Protein AF-Q2XT40-F1 (afdb_monomer)

Mean predicted aligned error: 4.88 Å

Sequence (80 aa):
CEECKLKENNIFSNPGAPVYQCMGCCFSRAYPTPLRSKKTMLVPKNITSEATCCVAKEVKRVLVNDVKLVNHTDCTAPPE

Solvent-accessible surface area (backbone atoms only — not comparable to full-atom values): 4867 Å² total; per-residue (Å²): 131,56,66,50,33,76,39,78,36,85,84,74,36,46,96,96,49,79,31,28,38,46,46,54,43,52,66,68,54,72,47,74,41,51,72,75,62,36,72,76,40,94,73,70,56,67,63,42,75,52,73,40,55,45,34,64,71,38,72,44,82,45,75,54,96,90,39,83,44,70,29,40,77,38,53,37,59,64,81,131

Foldseek 3Di:
DADWDWDWDPVQDDVVRTAIDTDDAWDKDKDADDPVRQVPDPDGDGMDIDGWDKHAPDWDWDQGPNDTDIRGDTIDRPDD

Secondary structure (DSSP, 8-state):
--BSEEEE-TTT-BTTB--EEEESB--EEEEEPPHHHHHT-SS--SEEEEE---EEEEEEEEEETTEEEEEEEEEEPPP-

pLDDT: mean 91.95, std 8.19, range [47.81, 98.25]

Nearest PDB structures (foldseek):
  7utz-assembly1_A  TM=9.708E-01  e=1.469E-09  Homo sapiens
  4ay9-assembly1_D  TM=9.938E-01  e=4.221E-09  Homo sapiens
  7t9i-assembly1_A  TM=9.560E-01  e=2.422E-09  Homo sapiens
  1fl7-assembly3_A  TM=9.710E-01  e=8.220E-09  Homo sapiens
  1qfw-assembly1_A  TM=9.672E-01  e=2.114E-08  Homo sapiens

Structure (mmCIF, N/CA/C/O backbone):
data_AF-Q2XT40-F1
#
_entry.id   AF-Q2XT40-F1
#
loop_
_atom_site.group_PDB
_atom_site.id
_atom_site.type_symbol
_atom_site.label_atom_id
_atom_site.label_alt_id
_atom_site.label_comp_id
_atom_site.label_asym_id
_atom_site.label_entity_id
_atom_site.label_seq_id
_atom_site.pdbx_PDB_ins_code
_atom_site.Cartn_x
_atom_site.Cartn_y
_atom_site.Cartn_z
_atom_site.occupancy
_atom_site.B_iso_or_equiv
_atom_site.auth_seq_id
_atom_site.auth_comp_id
_atom_site.auth_asym_id
_atom_site.auth_atom_id
_atom_site.pdbx_PDB_model_num
ATOM 1 N N . CYS A 1 1 ? 13.658 -3.904 7.490 1.00 85.25 1 CYS A N 1
ATOM 2 C CA . CYS A 1 1 ? 12.557 -3.644 6.545 1.00 85.25 1 CYS A CA 1
ATOM 3 C C . CYS A 1 1 ? 12.929 -2.410 5.752 1.00 85.25 1 CYS A C 1
ATOM 5 O O . CYS A 1 1 ? 13.254 -1.414 6.382 1.00 85.25 1 CYS A O 1
ATOM 7 N N . GLU A 1 2 ? 12.952 -2.479 4.423 1.00 90.94 2 GLU A N 1
ATOM 8 C CA . GLU A 1 2 ? 13.155 -1.281 3.598 1.00 90.94 2 GLU A CA 1
ATOM 9 C C . GLU A 1 2 ? 11.826 -0.555 3.409 1.00 90.94 2 GLU A C 1
ATOM 11 O O . GLU A 1 2 ? 10.792 -1.206 3.284 1.00 90.94 2 GLU A O 1
ATOM 16 N N . GLU A 1 3 ? 11.852 0.772 3.381 1.00 91.12 3 GLU A N 1
ATOM 17 C CA . GLU A 1 3 ? 10.664 1.599 3.163 1.00 91.12 3 GLU A CA 1
ATOM 18 C C . GLU A 1 3 ? 10.034 1.362 1.778 1.00 91.12 3 GLU A C 1
ATOM 20 O O . GLU A 1 3 ? 10.717 0.959 0.829 1.00 91.12 3 GLU A O 1
ATOM 25 N N . CYS A 1 4 ? 8.721 1.587 1.672 1.00 94.50 4 CYS A N 1
ATOM 26 C CA . CYS A 1 4 ? 7.973 1.516 0.418 1.00 94.50 4 CYS A CA 1
ATOM 27 C C . CYS A 1 4 ? 8.530 2.499 -0.621 1.00 94.50 4 CYS A C 1
ATOM 29 O O . CYS A 1 4 ? 8.443 3.712 -0.449 1.00 94.50 4 CYS A O 1
ATOM 31 N N . LYS A 1 5 ? 9.078 1.971 -1.721 1.00 94.38 5 LYS A N 1
ATOM 32 C CA . LYS A 1 5 ? 9.636 2.768 -2.822 1.00 94.38 5 LYS A CA 1
ATOM 33 C C . LYS A 1 5 ? 9.467 2.072 -4.172 1.00 94.38 5 LYS A C 1
ATOM 35 O O . LYS A 1 5 ? 9.177 0.874 -4.234 1.00 94.38 5 LYS A O 1
ATOM 40 N N . LEU A 1 6 ? 9.677 2.817 -5.259 1.00 95.44 6 LEU A N 1
ATOM 41 C CA . LEU A 1 6 ? 9.781 2.227 -6.593 1.00 95.44 6 LEU A CA 1
ATOM 42 C C . LEU A 1 6 ? 11.016 1.320 -6.662 1.00 95.44 6 LEU A C 1
ATOM 44 O O . LEU A 1 6 ? 12.122 1.722 -6.293 1.00 95.44 6 LEU A O 1
ATOM 48 N N . LYS A 1 7 ? 10.825 0.104 -7.168 1.00 94.94 7 LYS A N 1
ATOM 49 C CA . LYS A 1 7 ? 11.888 -0.832 -7.535 1.00 94.94 7 LYS A CA 1
ATOM 50 C C . LYS A 1 7 ? 11.693 -1.298 -8.966 1.00 94.94 7 LYS A C 1
ATOM 52 O O . LYS A 1 7 ? 10.572 -1.382 -9.454 1.00 94.94 7 LYS A O 1
ATOM 57 N N . GLU A 1 8 ? 12.791 -1.581 -9.646 1.00 93.88 8 GLU A N 1
ATOM 58 C CA . GLU A 1 8 ? 12.752 -2.102 -11.006 1.00 93.88 8 GLU A CA 1
ATOM 59 C C . GLU A 1 8 ? 12.305 -3.571 -11.020 1.00 93.88 8 GLU A C 1
ATOM 61 O O . GLU A 1 8 ? 12.702 -4.365 -10.164 1.00 93.88 8 GLU A O 1
ATOM 66 N N . ASN A 1 9 ? 11.459 -3.932 -11.984 1.00 91.81 9 ASN A N 1
ATOM 67 C CA . ASN A 1 9 ? 11.017 -5.300 -12.190 1.00 91.81 9 ASN A CA 1
ATOM 68 C C . ASN A 1 9 ? 11.950 -6.017 -13.175 1.00 91.81 9 ASN A C 1
ATOM 70 O O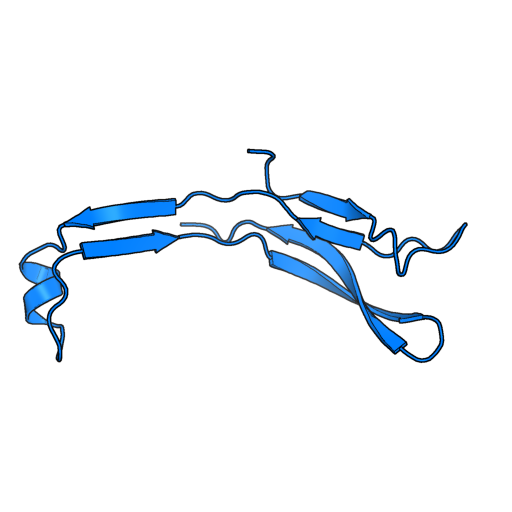 . ASN A 1 9 ? 11.814 -5.887 -14.388 1.00 91.81 9 ASN A O 1
ATOM 74 N N . ASN A 1 10 ? 12.842 -6.853 -12.645 1.00 90.06 10 ASN A N 1
ATOM 75 C CA . ASN A 1 10 ? 13.859 -7.570 -13.425 1.00 90.06 10 ASN A CA 1
ATOM 76 C C . ASN A 1 10 ? 13.308 -8.537 -14.493 1.00 90.06 10 ASN A C 1
ATOM 78 O O . ASN A 1 10 ? 14.081 -9.023 -15.311 1.00 90.06 10 ASN A O 1
ATOM 82 N N . ILE A 1 11 ? 12.011 -8.868 -14.466 1.00 89.06 11 ILE A N 1
ATOM 83 C CA . ILE A 1 11 ? 11.389 -9.796 -15.424 1.00 89.06 11 ILE A CA 1
ATOM 84 C C . ILE A 1 11 ? 10.868 -9.041 -16.649 1.00 89.06 11 ILE A C 1
ATOM 86 O O . ILE A 1 11 ? 10.996 -9.522 -17.771 1.00 89.06 11 ILE A O 1
ATOM 90 N N . PHE A 1 12 ? 10.254 -7.874 -16.435 1.00 89.00 12 PHE A N 1
ATOM 91 C CA . PHE A 1 12 ? 9.592 -7.106 -17.496 1.00 89.00 12 PHE A CA 1
ATOM 92 C C . PHE A 1 12 ? 10.389 -5.881 -17.957 1.00 89.00 12 PHE A C 1
ATOM 94 O O . PHE A 1 12 ? 10.041 -5.282 -18.974 1.00 89.00 12 PHE A O 1
ATOM 101 N N . SER A 1 13 ? 11.440 -5.500 -17.232 1.00 88.31 13 SER A N 1
ATOM 102 C CA . SER A 1 13 ? 12.373 -4.464 -17.665 1.00 88.31 13 SER A CA 1
ATOM 103 C C . SER A 1 13 ? 13.251 -4.943 -18.815 1.00 88.31 13 SER A C 1
ATOM 105 O O . SER A 1 13 ? 13.890 -5.989 -18.729 1.00 88.31 13 SER A O 1
ATOM 107 N N . ASN A 1 14 ? 13.345 -4.122 -19.861 1.00 85.81 14 ASN A N 1
ATOM 108 C CA . ASN A 1 14 ? 14.306 -4.288 -20.950 1.00 85.81 14 ASN A CA 1
ATOM 109 C C . ASN A 1 14 ? 15.331 -3.138 -20.932 1.00 85.81 14 ASN A C 1
ATOM 111 O O . ASN A 1 14 ? 15.008 -2.045 -20.454 1.00 85.81 14 ASN A O 1
ATOM 115 N N . PRO A 1 15 ? 16.541 -3.318 -21.500 1.00 82.94 15 PRO A N 1
ATOM 116 C CA . PRO A 1 15 ? 17.510 -2.232 -21.644 1.00 82.94 15 PRO A CA 1
ATOM 117 C C . PRO A 1 15 ? 16.892 -1.026 -22.374 1.00 82.94 15 PRO A C 1
ATOM 119 O O . PRO A 1 15 ? 16.464 -1.139 -23.520 1.00 82.94 15 PRO A O 1
ATOM 122 N N . GLY A 1 16 ? 16.814 0.125 -21.699 1.00 82.50 16 GLY A N 1
ATOM 123 C CA . GLY A 1 16 ? 16.205 1.356 -22.230 1.00 82.50 16 GLY A CA 1
ATOM 124 C C . GLY A 1 16 ? 14.691 1.501 -22.011 1.00 82.50 16 GLY A C 1
ATOM 125 O O . GLY A 1 16 ? 14.145 2.567 -22.287 1.00 82.50 16 GLY A O 1
ATOM 126 N N . ALA A 1 17 ? 14.016 0.482 -21.473 1.00 85.62 17 ALA A N 1
ATOM 127 C CA . ALA A 1 17 ? 12.594 0.515 -21.132 1.00 85.62 17 ALA A CA 1
ATOM 128 C C . ALA A 1 17 ? 12.334 -0.187 -19.780 1.00 85.62 17 ALA A C 1
ATOM 130 O O . ALA A 1 17 ? 11.810 -1.307 -19.758 1.00 85.62 17 ALA A O 1
ATOM 131 N N . PRO A 1 18 ? 12.711 0.445 -18.649 1.00 90.94 18 PRO A N 1
ATOM 132 C CA . PRO A 1 18 ? 12.491 -0.1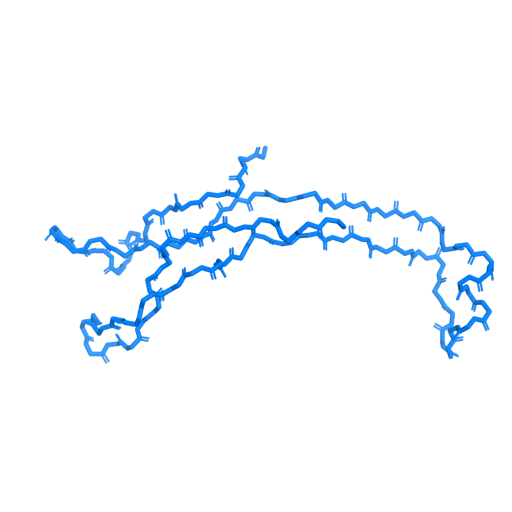28 -17.328 1.00 90.94 18 PRO A CA 1
ATOM 133 C C . PRO A 1 18 ? 11.006 -0.100 -16.941 1.00 90.94 18 PRO A C 1
ATOM 135 O O . PRO A 1 18 ? 10.290 0.885 -17.162 1.00 90.94 18 PRO A O 1
ATOM 138 N N . VAL A 1 19 ? 10.549 -1.187 -16.322 1.00 93.94 19 VAL A N 1
ATOM 139 C CA . VAL A 1 19 ? 9.227 -1.298 -15.701 1.00 93.94 19 VAL A CA 1
ATOM 140 C C . VAL A 1 19 ? 9.419 -1.282 -14.192 1.00 93.94 19 VAL A C 1
ATOM 142 O O . VAL A 1 19 ? 10.151 -2.102 -13.646 1.00 93.94 19 VAL A O 1
ATOM 145 N N . TYR A 1 20 ? 8.754 -0.362 -13.503 1.00 95.25 20 TYR A N 1
ATOM 146 C CA . TYR A 1 20 ? 8.858 -0.221 -12.060 1.00 95.25 20 TYR A CA 1
ATOM 147 C C . TYR A 1 20 ? 7.639 -0.785 -11.334 1.00 95.25 20 TYR A C 1
ATOM 149 O O . TYR A 1 20 ? 6.511 -0.765 -11.834 1.00 95.25 20 TYR A O 1
ATOM 157 N N . GLN A 1 21 ? 7.883 -1.248 -10.112 1.00 95.94 21 GLN A N 1
ATOM 158 C CA . GLN A 1 21 ? 6.907 -1.792 -9.186 1.00 95.94 21 GLN A CA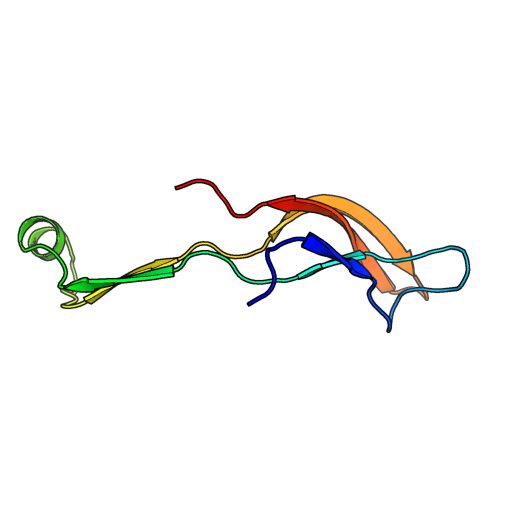 1
ATOM 159 C C . GLN A 1 21 ? 7.156 -1.244 -7.776 1.00 95.94 21 GLN A C 1
ATOM 161 O O . GLN A 1 21 ? 8.289 -1.125 -7.317 1.00 95.94 21 GLN A O 1
ATOM 166 N N . CYS A 1 22 ? 6.078 -0.922 -7.068 1.00 95.69 22 CYS A N 1
ATOM 167 C CA . CYS A 1 22 ? 6.134 -0.464 -5.685 1.00 95.69 22 CYS A CA 1
ATOM 168 C C . CYS A 1 22 ? 6.379 -1.659 -4.782 1.00 95.69 22 CYS A C 1
ATOM 170 O O . CYS A 1 22 ? 5.605 -2.617 -4.791 1.00 95.69 22 CYS A O 1
ATOM 172 N N . MET A 1 23 ? 7.467 -1.602 -4.023 1.00 94.88 23 MET A N 1
ATOM 173 C CA . MET A 1 23 ? 7.866 -2.662 -3.113 1.00 94.88 23 MET A CA 1
ATOM 174 C C . MET A 1 23 ? 8.507 -2.067 -1.866 1.00 94.88 23 MET A C 1
ATOM 176 O O . MET A 1 23 ? 9.217 -1.065 -1.920 1.00 94.88 23 MET A O 1
ATOM 180 N N . GLY A 1 24 ? 8.301 -2.737 -0.741 1.00 93.38 24 GLY A N 1
ATOM 181 C CA . GLY A 1 24 ? 8.871 -2.357 0.541 1.00 93.38 24 GLY A CA 1
ATOM 182 C C . GLY A 1 24 ? 7.908 -2.664 1.672 1.00 93.38 24 GLY A C 1
ATOM 183 O O . GLY A 1 24 ? 6.913 -3.369 1.497 1.00 93.38 24 GLY A O 1
ATOM 184 N N . CYS A 1 25 ? 8.235 -2.139 2.839 1.00 93.62 25 CYS A N 1
ATOM 185 C CA . CYS A 1 25 ? 7.485 -2.317 4.062 1.00 93.62 25 CYS A CA 1
ATOM 186 C C . CYS A 1 25 ? 6.689 -1.063 4.406 1.00 93.62 25 CYS A C 1
ATOM 188 O O . CYS A 1 25 ? 7.092 0.057 4.091 1.00 93.62 25 CYS A O 1
ATOM 190 N N . CYS A 1 26 ? 5.591 -1.279 5.118 1.00 93.62 26 CYS A N 1
ATOM 191 C CA . CYS A 1 26 ? 4.717 -0.242 5.644 1.00 93.62 26 CYS A CA 1
ATOM 192 C C . CYS A 1 26 ? 4.394 -0.542 7.112 1.00 93.62 26 CYS A C 1
ATOM 194 O O . CYS A 1 26 ? 4.673 -1.637 7.609 1.00 93.62 26 CYS A O 1
ATOM 196 N N . PHE A 1 27 ? 3.840 0.442 7.814 1.00 91.94 27 PHE A N 1
ATOM 197 C CA . PHE A 1 27 ? 3.516 0.298 9.225 1.00 91.94 27 PHE A CA 1
ATOM 198 C C . PHE A 1 27 ? 2.300 -0.613 9.425 1.00 91.94 27 PHE A C 1
ATOM 200 O O . PHE A 1 27 ? 1.287 -0.504 8.729 1.00 91.94 27 PHE A O 1
ATOM 207 N N . SER A 1 28 ? 2.396 -1.499 10.413 1.00 93.62 28 SER A N 1
ATOM 208 C CA . SER A 1 28 ? 1.291 -2.347 10.848 1.00 93.62 28 SER A CA 1
ATOM 209 C C . SER A 1 28 ? 1.351 -2.563 12.353 1.00 93.62 28 SER A C 1
ATOM 211 O O . SER A 1 28 ? 2.434 -2.790 12.898 1.00 93.62 28 SER A O 1
ATOM 213 N N . ARG A 1 29 ? 0.195 -2.570 13.014 1.00 95.50 29 ARG A N 1
ATOM 214 C CA . ARG A 1 29 ? 0.055 -2.892 14.435 1.00 95.50 29 ARG A CA 1
ATOM 215 C C . ARG A 1 29 ? -1.174 -3.751 14.698 1.00 95.50 29 ARG A C 1
ATOM 217 O O . ARG A 1 29 ? -2.147 -3.746 13.945 1.00 95.50 29 ARG A O 1
ATOM 224 N N . ALA A 1 30 ? -1.135 -4.469 15.811 1.00 97.44 30 ALA A N 1
ATOM 225 C CA . ALA A 1 30 ? -2.275 -5.203 16.332 1.00 97.44 30 ALA A CA 1
ATOM 226 C C . ALA A 1 30 ? -2.423 -4.921 17.824 1.00 97.44 30 ALA A C 1
ATOM 228 O O . ALA A 1 30 ? -1.432 -4.791 18.541 1.00 97.44 30 ALA A O 1
ATOM 229 N N . TYR A 1 31 ? -3.663 -4.819 18.286 1.00 97.69 31 TYR A N 1
ATOM 230 C CA . TYR A 1 31 ? -3.973 -4.561 19.687 1.00 97.69 31 TYR A CA 1
ATOM 231 C C . TYR A 1 31 ? -5.331 -5.173 20.066 1.00 97.69 31 TYR A C 1
ATOM 233 O O . TYR A 1 31 ? -6.149 -5.457 19.183 1.00 97.69 31 TYR A O 1
ATOM 241 N N . PRO A 1 32 ? -5.600 -5.415 21.363 1.00 98.12 32 PRO A N 1
ATOM 242 C CA . PRO A 1 32 ? -6.899 -5.907 21.807 1.00 98.12 32 PRO A CA 1
ATOM 243 C C . PRO A 1 32 ? -8.035 -4.960 21.409 1.00 98.12 32 PRO A C 1
ATOM 245 O O . PRO A 1 32 ? -7.977 -3.761 21.680 1.00 98.12 32 PRO A O 1
ATOM 248 N N . THR A 1 33 ? -9.088 -5.490 20.790 1.00 98.00 33 THR A N 1
ATOM 249 C CA . THR A 1 33 ? -10.227 -4.692 20.324 1.00 98.00 33 THR A CA 1
ATOM 250 C C . THR A 1 33 ? -10.923 -4.001 21.507 1.00 98.00 33 THR A C 1
ATOM 252 O O . THR A 1 33 ? -11.399 -4.690 22.416 1.00 98.00 33 THR A O 1
ATOM 255 N N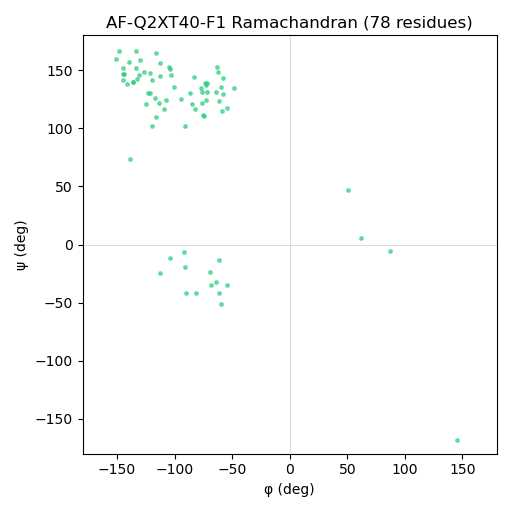 . PRO A 1 34 ? -11.057 -2.659 21.503 1.00 97.81 34 PRO A N 1
ATOM 256 C CA . PRO A 1 34 ? -11.753 -1.937 22.559 1.00 97.81 34 PRO A CA 1
ATOM 257 C C . PRO A 1 34 ? -13.202 -2.408 22.707 1.00 97.81 34 PRO A C 1
ATOM 259 O O . PRO A 1 34 ? -13.897 -2.646 21.715 1.00 97.81 34 PRO A O 1
ATOM 262 N N . LEU A 1 35 ? -13.702 -2.466 23.946 1.00 96.88 35 LEU A N 1
ATOM 263 C CA . LEU A 1 35 ? -15.077 -2.900 24.240 1.00 96.88 35 LEU A CA 1
ATOM 264 C C . LEU A 1 35 ? -16.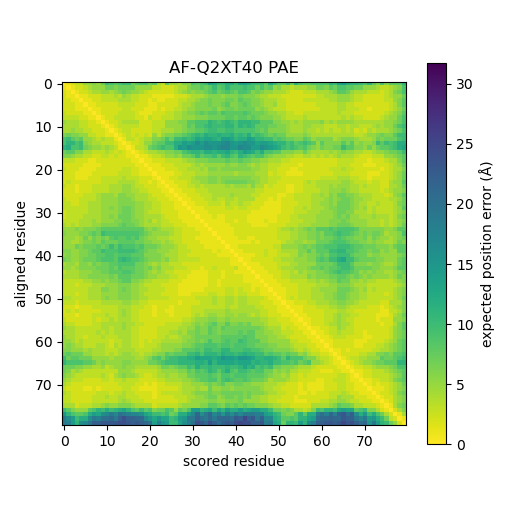130 -2.101 23.460 1.00 96.88 35 LEU A C 1
ATOM 266 O O . LEU A 1 35 ? -17.145 -2.660 23.051 1.00 96.88 35 LEU A O 1
ATOM 270 N N . ARG A 1 36 ? -15.877 -0.807 23.227 1.00 97.12 36 ARG A N 1
ATOM 271 C CA . ARG A 1 36 ? -16.741 0.055 22.411 1.00 97.12 36 ARG A CA 1
ATOM 272 C C . ARG A 1 36 ? -16.881 -0.478 20.983 1.00 97.12 36 ARG A C 1
ATOM 274 O O . ARG A 1 36 ? -18.004 -0.657 20.530 1.00 97.12 36 ARG A O 1
ATOM 281 N N . SER A 1 37 ? -15.768 -0.772 20.313 1.00 96.62 37 SER A N 1
ATOM 282 C CA . SER A 1 37 ? -15.756 -1.303 18.943 1.00 96.62 37 SER A CA 1
ATOM 283 C C . SER A 1 37 ? -16.319 -2.722 18.881 1.00 96.62 37 SER A C 1
ATOM 285 O O . SER A 1 37 ? -17.010 -3.079 17.937 1.00 96.62 37 SER A O 1
ATOM 287 N N . LYS A 1 38 ? -16.088 -3.533 19.919 1.00 96.62 38 LYS A N 1
ATOM 288 C CA . LYS A 1 38 ? -16.608 -4.903 19.990 1.00 96.62 38 LYS A CA 1
ATOM 289 C C . LYS A 1 38 ? -18.144 -4.958 20.030 1.00 96.62 38 LYS A C 1
ATOM 291 O O . LYS A 1 38 ? -18.721 -5.886 19.478 1.00 96.62 38 LYS A O 1
ATOM 296 N N . LYS A 1 39 ? -18.808 -3.962 20.637 1.00 97.12 39 LYS A N 1
ATOM 297 C CA . LYS A 1 39 ? -20.283 -3.872 20.712 1.00 97.12 39 LYS A CA 1
ATOM 298 C C . LYS A 1 39 ? -20.957 -3.584 19.368 1.00 97.12 39 LYS A C 1
ATOM 300 O O . LYS A 1 39 ? -22.130 -3.899 19.218 1.00 97.12 39 LYS A O 1
ATOM 305 N N . THR A 1 40 ? -20.247 -2.980 18.416 1.00 97.06 40 THR A N 1
ATOM 306 C CA . THR A 1 40 ? -20.795 -2.644 17.090 1.00 97.06 40 THR A CA 1
ATOM 307 C C . THR A 1 40 ? -20.563 -3.744 16.054 1.00 97.06 40 THR A C 1
ATOM 309 O O . THR A 1 40 ? -21.040 -3.635 14.930 1.00 97.06 40 THR A O 1
ATOM 312 N N . MET A 1 41 ? -19.806 -4.791 16.396 1.00 97.50 41 MET A N 1
ATOM 313 C CA . MET A 1 41 ? -19.492 -5.894 15.488 1.00 97.50 41 MET A CA 1
ATOM 314 C C . MET A 1 41 ? -20.587 -6.962 15.527 1.00 97.50 41 MET A C 1
ATOM 316 O O . MET A 1 41 ? -20.921 -7.459 16.599 1.00 97.50 41 MET A O 1
ATOM 320 N N . LEU A 1 42 ? -21.073 -7.387 14.353 1.00 98.25 42 LEU A N 1
ATOM 321 C CA . LEU A 1 42 ? -21.996 -8.526 14.235 1.00 98.25 42 LEU A CA 1
ATOM 322 C C . LEU A 1 42 ? -21.353 -9.829 14.739 1.00 98.25 42 LEU A C 1
ATOM 324 O O . LEU A 1 42 ? -21.982 -10.614 15.441 1.00 98.25 42 LEU A O 1
ATOM 328 N N . VAL A 1 43 ? -20.078 -10.039 14.394 1.00 97.88 43 VAL A N 1
ATOM 329 C CA . VAL A 1 43 ? -19.255 -11.154 14.875 1.00 97.88 43 VAL A CA 1
ATOM 330 C C . VAL A 1 43 ? -18.059 -10.566 15.626 1.00 97.88 43 VAL A C 1
ATOM 332 O O . VAL A 1 43 ? -17.120 -10.082 14.987 1.00 97.88 43 VAL A O 1
ATOM 335 N N . PRO A 1 44 ? -18.075 -10.575 16.969 1.00 96.19 44 PRO A N 1
ATOM 336 C CA . PRO A 1 44 ? -17.033 -9.952 17.772 1.00 96.19 44 PRO A CA 1
ATOM 337 C C . PRO A 1 44 ? -15.638 -10.530 17.509 1.00 96.19 44 PRO A C 1
ATOM 339 O O . PRO A 1 44 ? -15.443 -11.747 17.485 1.00 96.19 44 PRO A O 1
ATOM 342 N N . LYS A 1 45 ? -14.645 -9.644 17.385 1.00 97.31 45 LYS A N 1
ATOM 343 C CA . LYS A 1 45 ? -13.217 -9.989 17.347 1.00 97.31 45 LYS A CA 1
ATOM 344 C C . LYS A 1 45 ? -12.523 -9.450 18.595 1.00 97.31 45 LYS A C 1
ATOM 346 O O . LYS A 1 45 ? -12.914 -8.420 19.137 1.00 97.31 45 LYS A O 1
ATOM 351 N N . ASN A 1 46 ? -11.535 -10.196 19.086 1.00 97.88 46 ASN A N 1
ATOM 352 C CA . ASN A 1 46 ? -10.762 -9.812 20.272 1.00 97.88 46 ASN A CA 1
ATOM 353 C C . ASN A 1 46 ? -9.512 -9.004 19.921 1.00 97.88 46 ASN A C 1
ATOM 355 O O . ASN A 1 46 ? -8.971 -8.339 20.797 1.00 97.88 46 ASN A O 1
ATOM 359 N N . ILE A 1 47 ? -9.055 -9.082 18.671 1.00 97.88 47 ILE A N 1
ATOM 360 C CA . ILE A 1 47 ? -7.863 -8.406 18.171 1.00 97.88 47 ILE A CA 1
ATOM 361 C C . ILE A 1 47 ? -8.276 -7.537 16.987 1.00 97.88 47 ILE A C 1
ATOM 363 O O . ILE A 1 47 ? -8.948 -8.014 16.070 1.00 97.88 47 ILE A O 1
ATOM 367 N N . THR A 1 48 ? -7.850 -6.278 17.014 1.00 97.25 48 THR A N 1
ATOM 368 C CA . THR A 1 48 ? -7.921 -5.352 15.886 1.00 97.25 48 THR A CA 1
ATOM 369 C C . THR A 1 48 ? -6.544 -5.287 15.240 1.00 97.25 48 THR A C 1
ATOM 371 O O . THR A 1 48 ? -5.538 -5.191 15.943 1.00 97.25 48 THR A O 1
ATOM 374 N N . SER A 1 49 ? -6.494 -5.342 13.910 1.00 96.88 49 SER A N 1
ATOM 375 C CA . SER A 1 49 ? -5.272 -5.153 13.130 1.00 96.88 49 SER A CA 1
ATOM 376 C C . SER A 1 49 ? -5.425 -3.914 12.258 1.00 96.88 49 SER A C 1
ATOM 378 O O . SER A 1 49 ? -6.395 -3.801 11.512 1.00 96.88 49 SER A O 1
ATOM 380 N N . GLU A 1 50 ? -4.471 -2.998 12.375 1.00 95.38 50 GLU A N 1
ATOM 381 C CA . GLU A 1 50 ? -4.345 -1.813 11.533 1.00 95.38 50 GLU A CA 1
ATOM 382 C C . GLU A 1 50 ? -3.067 -1.964 10.720 1.00 95.38 50 GLU A C 1
ATOM 384 O O . GLU A 1 50 ? -1.985 -2.151 11.281 1.00 95.38 50 GLU A O 1
ATOM 389 N N . ALA A 1 51 ? -3.192 -1.940 9.400 1.00 92.50 51 ALA A N 1
ATOM 390 C CA . ALA A 1 51 ? -2.068 -2.133 8.505 1.00 92.50 51 ALA A CA 1
ATOM 391 C C . ALA A 1 51 ? -2.182 -1.199 7.309 1.00 92.50 51 ALA A C 1
ATOM 393 O O . ALA A 1 51 ? -3.251 -1.048 6.718 1.00 92.50 51 ALA A O 1
ATOM 394 N N . THR A 1 52 ? -1.046 -0.621 6.944 1.00 93.00 52 THR A N 1
ATOM 395 C CA . THR A 1 52 ? -0.853 0.085 5.679 1.00 93.00 52 THR A CA 1
ATOM 396 C C . THR A 1 52 ? -0.057 -0.821 4.743 1.00 93.00 52 THR A C 1
ATOM 398 O O . THR A 1 52 ? 0.775 -1.615 5.187 1.00 93.00 52 THR A O 1
ATOM 401 N N . CYS A 1 53 ? -0.331 -0.756 3.441 1.00 93.00 53 CYS A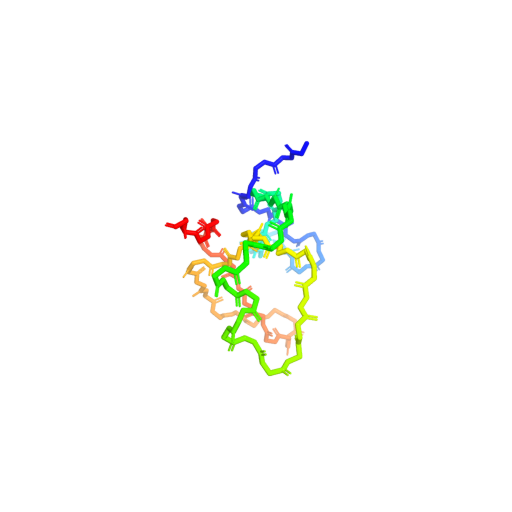 N 1
ATOM 402 C CA . CYS A 1 53 ? 0.356 -1.565 2.433 1.00 93.00 53 CYS A CA 1
ATOM 403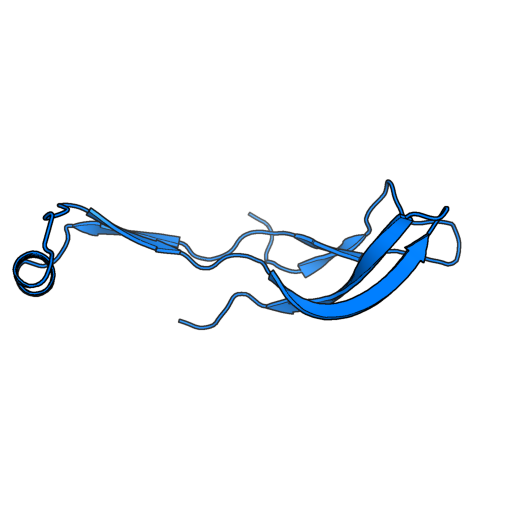 C C . CYS A 1 53 ? 1.038 -0.669 1.403 1.00 93.00 53 CYS A C 1
ATOM 405 O O . CYS A 1 53 ? 0.525 0.395 1.068 1.00 93.00 53 CYS A O 1
ATOM 407 N N . CYS A 1 54 ? 2.172 -1.127 0.872 1.00 95.12 54 CYS A N 1
ATOM 408 C CA . CYS A 1 54 ? 2.906 -0.408 -0.161 1.00 95.12 54 CYS A CA 1
ATOM 409 C C . CYS A 1 54 ? 2.173 -0.550 -1.496 1.00 95.12 54 CYS A C 1
ATOM 411 O O . CYS A 1 54 ? 2.116 -1.648 -2.054 1.00 95.12 54 CYS A O 1
ATOM 413 N N . VAL A 1 55 ? 1.596 0.542 -1.997 1.00 94.44 55 VAL A N 1
ATOM 414 C CA . VAL A 1 55 ? 0.788 0.537 -3.223 1.00 94.44 55 VAL A CA 1
ATOM 415 C C . VAL A 1 55 ? 1.227 1.632 -4.188 1.00 94.44 55 VAL A C 1
ATOM 417 O O . VAL A 1 55 ? 1.871 2.610 -3.807 1.00 94.44 55 VAL A O 1
ATOM 420 N N . ALA A 1 56 ? 0.883 1.452 -5.464 1.00 95.31 56 ALA A N 1
ATOM 421 C CA . ALA A 1 56 ? 1.102 2.472 -6.479 1.00 95.31 56 ALA A CA 1
ATOM 422 C C . ALA A 1 56 ? 0.110 3.618 -6.287 1.00 95.31 56 ALA A C 1
ATOM 424 O O . ALA A 1 56 ? -1.101 3.396 -6.296 1.00 95.31 56 ALA A O 1
ATOM 425 N N . LYS A 1 57 ? 0.629 4.834 -6.141 1.00 93.81 57 LYS A N 1
ATOM 426 C CA . LYS A 1 57 ? -0.186 6.049 -6.132 1.00 93.81 57 LYS A CA 1
ATOM 427 C C . LYS A 1 57 ? -0.511 6.493 -7.552 1.00 93.81 57 LYS A C 1
ATOM 429 O O . LYS A 1 57 ? -1.646 6.847 -7.849 1.00 93.81 57 LYS A O 1
ATOM 434 N N . GLU A 1 58 ? 0.482 6.418 -8.430 1.00 93.88 58 GLU A N 1
ATOM 435 C CA . GLU A 1 58 ? 0.346 6.751 -9.841 1.00 93.88 58 GLU A CA 1
ATOM 436 C C . GLU A 1 58 ? 0.925 5.641 -10.709 1.00 93.88 58 GLU A C 1
ATOM 438 O O . GLU A 1 58 ? 1.891 4.960 -10.339 1.00 93.88 58 GLU A O 1
ATOM 443 N N . VAL A 1 59 ? 0.297 5.439 -11.866 1.00 95.31 59 VAL A N 1
ATOM 444 C CA . VAL A 1 59 ? 0.638 4.358 -12.782 1.00 95.31 59 VAL A CA 1
ATOM 445 C C . VAL A 1 59 ? 0.486 4.764 -14.242 1.00 95.31 59 VAL A C 1
ATOM 447 O O . VAL A 1 59 ? -0.391 5.545 -14.608 1.00 95.31 59 VAL A O 1
ATOM 450 N N . LYS A 1 60 ? 1.281 4.134 -15.108 1.00 95.44 60 LYS A N 1
ATOM 451 C CA . LYS A 1 60 ? 1.183 4.220 -16.565 1.00 95.44 60 LYS A CA 1
ATOM 452 C C . LYS A 1 60 ? 0.974 2.831 -17.155 1.00 95.44 60 LYS A C 1
ATOM 454 O O . LYS A 1 60 ? 1.713 1.897 -16.859 1.00 95.44 60 LYS A O 1
ATOM 459 N N . ARG A 1 61 ? -0.023 2.680 -18.026 1.00 94.19 61 ARG A N 1
ATOM 460 C CA . ARG A 1 61 ? -0.253 1.417 -18.744 1.00 94.19 61 ARG A CA 1
ATOM 461 C C . ARG A 1 61 ? 0.770 1.273 -19.864 1.00 94.19 61 ARG A C 1
ATOM 463 O O . ARG A 1 61 ? 0.954 2.205 -20.645 1.00 94.19 61 ARG A O 1
ATOM 470 N N . VAL A 1 62 ? 1.411 0.114 -19.940 1.00 91.69 62 VAL A N 1
ATOM 471 C CA . VAL A 1 62 ? 2.415 -0.205 -20.961 1.00 91.69 62 VAL A CA 1
ATOM 472 C C . VAL A 1 62 ? 2.140 -1.588 -21.545 1.00 91.69 62 VAL A C 1
ATOM 474 O O . VAL A 1 62 ? 1.556 -2.445 -20.883 1.00 91.69 62 VAL A O 1
ATOM 477 N N . LEU A 1 63 ? 2.530 -1.795 -22.799 1.00 91.38 63 LEU A N 1
ATOM 478 C CA . LEU A 1 63 ? 2.504 -3.100 -23.448 1.00 91.38 63 LEU A CA 1
ATOM 479 C C . LEU A 1 63 ? 3.955 -3.552 -23.605 1.00 91.38 63 LEU A C 1
ATOM 481 O O . LEU A 1 63 ? 4.726 -2.881 -24.288 1.00 91.38 63 LEU A O 1
ATOM 485 N N . VAL A 1 64 ? 4.329 -4.646 -22.948 1.00 86.44 64 VAL A N 1
ATOM 486 C CA . VAL A 1 64 ? 5.676 -5.225 -23.035 1.00 86.44 64 VAL A CA 1
ATOM 487 C C . VAL A 1 64 ? 5.521 -6.676 -23.457 1.00 86.44 64 VAL A C 1
ATOM 489 O O . VAL A 1 64 ? 4.851 -7.435 -22.764 1.00 86.44 64 VAL A O 1
ATOM 492 N N . ASN A 1 65 ? 6.114 -7.056 -24.593 1.00 84.88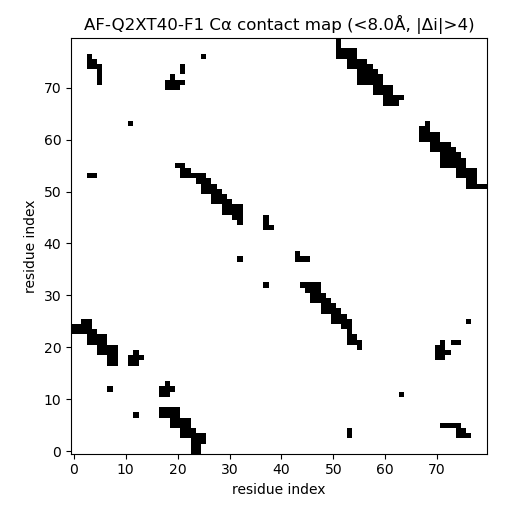 65 ASN A N 1
ATOM 493 C CA . ASN A 1 65 ? 6.030 -8.414 -25.152 1.00 84.88 65 ASN A CA 1
ATOM 494 C C . ASN A 1 65 ? 4.579 -8.933 -25.239 1.00 84.88 65 ASN A C 1
ATOM 496 O O . ASN A 1 65 ? 4.275 -10.020 -24.757 1.00 84.88 65 ASN A O 1
ATOM 500 N N . ASP A 1 66 ? 3.670 -8.104 -25.764 1.00 87.56 66 ASP A N 1
ATOM 501 C CA . ASP A 1 66 ? 2.221 -8.363 -25.859 1.00 87.56 66 ASP A CA 1
ATOM 502 C C . ASP A 1 66 ? 1.478 -8.553 -24.520 1.00 87.56 66 ASP A C 1
ATOM 504 O O . ASP A 1 66 ? 0.266 -8.784 -24.491 1.00 87.56 66 ASP A O 1
ATOM 508 N N . VAL A 1 67 ? 2.160 -8.355 -23.387 1.00 90.25 67 VAL A N 1
ATOM 509 C CA . VAL A 1 67 ? 1.560 -8.356 -22.051 1.00 90.25 67 VAL A CA 1
ATOM 510 C C . VAL A 1 67 ? 1.206 -6.930 -21.644 1.00 90.25 67 VAL A C 1
ATOM 512 O O . VAL A 1 67 ? 2.044 -6.024 -21.628 1.00 90.25 67 VAL A O 1
ATOM 515 N N . LYS A 1 68 ? -0.065 -6.718 -21.288 1.00 92.44 68 LYS A N 1
ATOM 516 C CA . LYS A 1 68 ? -0.540 -5.449 -20.724 1.00 92.44 68 LYS A CA 1
ATOM 517 C C . LYS A 1 68 ? -0.087 -5.355 -19.270 1.00 92.44 68 LYS A C 1
ATOM 519 O O . LYS A 1 68 ? -0.592 -6.083 -18.420 1.00 92.44 68 LYS A O 1
ATOM 524 N N . LEU A 1 69 ? 0.835 -4.443 -18.995 1.00 91.44 69 LEU A N 1
ATOM 525 C CA . LEU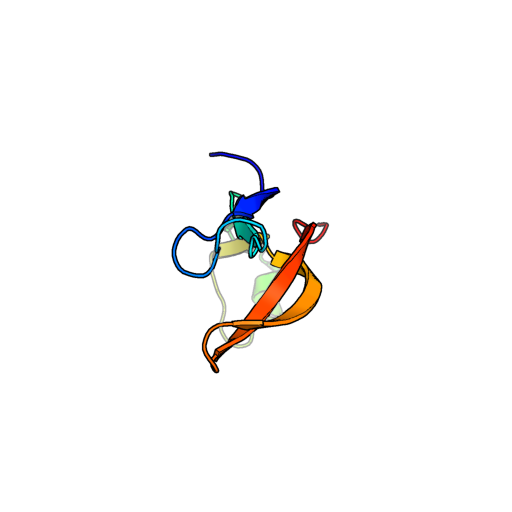 A 1 69 ? 1.394 -4.197 -17.670 1.00 91.44 69 LEU A CA 1
ATOM 526 C C . LEU A 1 69 ? 1.051 -2.793 -17.174 1.00 91.44 69 LEU A C 1
ATOM 528 O O . LEU A 1 69 ? 0.641 -1.897 -17.920 1.00 91.44 69 LEU A O 1
ATOM 532 N N . VAL A 1 70 ? 1.250 -2.612 -15.875 1.00 93.69 70 VAL A N 1
ATOM 533 C CA . VAL A 1 70 ? 1.097 -1.340 -15.184 1.00 93.69 70 VAL A CA 1
ATOM 534 C C . VAL A 1 70 ? 2.472 -0.954 -14.652 1.00 93.69 70 VAL A C 1
ATOM 536 O O . VAL A 1 70 ? 2.995 -1.608 -13.759 1.00 93.69 70 VAL A O 1
ATOM 539 N N . ASN A 1 71 ? 3.073 0.077 -15.238 1.00 94.44 71 ASN A N 1
ATOM 540 C CA . ASN A 1 71 ? 4.331 0.645 -14.776 1.00 94.44 71 ASN A CA 1
ATOM 541 C C . ASN A 1 71 ? 4.033 1.653 -13.663 1.00 94.44 71 ASN A C 1
ATOM 543 O O . ASN A 1 71 ? 3.273 2.599 -13.880 1.00 94.44 71 ASN A O 1
ATOM 547 N N . HIS A 1 72 ? 4.577 1.435 -12.472 1.00 96.00 72 HIS A N 1
ATOM 548 C CA . HIS A 1 72 ? 4.347 2.318 -11.334 1.00 96.00 72 HIS A CA 1
ATOM 549 C C . HIS A 1 72 ? 5.205 3.578 -11.489 1.00 96.00 72 HIS A C 1
ATOM 551 O O . HIS A 1 72 ? 6.379 3.476 -11.828 1.00 96.00 72 HIS A O 1
ATOM 557 N N . THR A 1 73 ? 4.638 4.761 -11.247 1.00 94.88 73 THR A N 1
ATOM 558 C CA . THR A 1 73 ? 5.369 6.042 -11.338 1.00 94.88 73 THR A CA 1
ATOM 559 C C . THR A 1 73 ? 5.537 6.722 -9.987 1.00 94.88 73 THR A C 1
ATOM 561 O O . THR A 1 73 ? 6.496 7.464 -9.806 1.00 94.88 73 THR A O 1
ATOM 564 N N . ASP A 1 74 ? 4.655 6.430 -9.031 1.00 94.38 74 ASP A N 1
ATOM 565 C CA . ASP A 1 74 ? 4.745 6.916 -7.655 1.00 94.38 74 ASP A CA 1
ATOM 566 C C . ASP A 1 74 ? 4.251 5.841 -6.675 1.00 94.38 74 ASP A C 1
ATOM 568 O O . ASP A 1 74 ? 3.332 5.076 -6.992 1.00 94.38 74 ASP A O 1
ATOM 572 N N . CYS A 1 75 ? 4.845 5.787 -5.483 1.00 94.38 75 CYS A N 1
ATOM 573 C CA . CYS A 1 75 ? 4.481 4.849 -4.424 1.00 94.38 75 CYS A CA 1
ATOM 574 C C . CYS A 1 75 ? 4.027 5.606 -3.184 1.00 94.38 75 CYS A C 1
ATOM 576 O O . CYS A 1 75 ? 4.608 6.615 -2.799 1.00 94.38 75 CYS A O 1
ATOM 578 N N . THR A 1 76 ? 3.007 5.082 -2.517 1.00 90.50 76 THR A N 1
ATOM 579 C CA . THR A 1 76 ? 2.542 5.634 -1.250 1.00 90.50 76 THR A CA 1
ATOM 580 C C . THR A 1 76 ? 2.274 4.504 -0.271 1.00 90.50 76 THR A C 1
ATOM 582 O O . THR A 1 76 ? 1.741 3.452 -0.636 1.00 90.50 76 THR A O 1
ATOM 585 N N . ALA A 1 77 ? 2.656 4.724 0.983 1.00 78.88 77 ALA A N 1
ATOM 586 C CA . ALA A 1 77 ? 1.961 4.098 2.090 1.00 78.88 77 ALA A CA 1
ATOM 587 C C . ALA A 1 77 ? 0.726 4.980 2.340 1.00 78.88 77 ALA A C 1
ATOM 589 O O . ALA A 1 77 ? 0.914 6.166 2.622 1.00 78.88 77 ALA A O 1
ATOM 590 N N . PRO A 1 78 ? -0.510 4.471 2.173 1.00 66.62 78 PRO A N 1
ATOM 591 C CA . PRO A 1 78 ? -1.711 5.241 2.474 1.00 66.62 78 PRO A CA 1
ATOM 592 C C . PRO A 1 78 ? -1.578 5.883 3.863 1.00 66.62 78 PRO A C 1
ATOM 594 O O . PRO A 1 78 ? -1.107 5.192 4.773 1.00 66.62 78 PRO A O 1
ATOM 597 N N . PRO A 1 79 ? -1.923 7.173 4.028 1.00 55.38 79 PRO A N 1
ATOM 598 C CA . PRO A 1 79 ? -1.813 7.826 5.325 1.00 55.38 79 PRO A CA 1
ATOM 599 C C . PRO A 1 79 ? -2.737 7.152 6.349 1.00 55.38 79 PRO A C 1
ATOM 601 O O . PRO A 1 79 ? -3.788 6.619 5.979 1.00 55.38 79 PRO A O 1
ATOM 604 N N . GLU A 1 80 ? -2.303 7.170 7.615 1.00 47.81 80 GLU A N 1
ATOM 605 C CA . GLU A 1 80 ? -3.155 6.895 8.785 1.00 47.81 80 GLU A CA 1
ATOM 606 C C . GLU A 1 80 ? -4.370 7.833 8.840 1.00 47.81 80 GLU A C 1
ATOM 608 O O . GLU A 1 80 ? -4.224 9.028 8.484 1.00 47.81 80 GLU A O 1
#

Organism: Pimephales promelas (NCBI:txid90988)

Radius of gyration: 18.37 Å; Cα contacts (8 Å, |Δi|>4): 151; chains: 1; bounding box: 40×19×50 Å

InterPro domains:
  IPR000476 Glycoprotein hormone alpha chain [PF00236] (1-76)
  IPR000476 Glycoprotein hormone alpha chain [PR00274] (20-39)
  IPR000476 Glycoprotein hormone alpha chain [PR00274] (40-57)
  IPR000476 Glycoprotein hormone alpha chain [PR00274] (68-80)
  IPR000476 Glycoprotein hormone alpha chain [PS00779] (22-34)
  IPR000476 Glycoprotein hormone alpha chain [PS50277] (1-75)
  IPR000476 Glycoprotein hormone alpha chain [PTHR11509] (1-76)
  IPR000476 Glycoprotein hormone alpha chain [SM00067] (1-78)
  IPR029034 Cystine-knot cytokine [G3DSA:2.10.90.10] (1-79)
  IPR029034 Cystine-knot cytokine [SSF57501] (1-76)